Protein AF-A0A1X1VJQ9-F1 (afdb_monomer_lite)

pLDDT: mean 72.18, std 19.78, range [30.69, 93.94]

Sequence (74 aa):
MSSRAEITAKFAKAYVKASKANKGQILDQVVAVTGWSRDNARRRLRGRGRPPGVGRAIRLTASLAAHADVVATR

Organism: Mycobacterium gastri (NCBI:txid1777)

Foldseek 3Di:
DDDLVNLLLVLLQVCLPDDPVVVVVSLVVSCVVPVDDSVVSVVSSVVNNDDPDDDDDDPPPDDDPDPPDDDDDD

Secondary structure (DSSP, 8-state):
---HHHHHHHHHHHHHH--HHHHHHHHHHHHHHH---HHHHHHHHHHHHS-----------S--------SS--

Structure (mmCIF, N/CA/C/O backbone):
data_AF-A0A1X1VJQ9-F1
#
_entry.id   AF-A0A1X1VJQ9-F1
#
loop_
_atom_site.group_PDB
_atom_site.id
_atom_site.type_symbol
_atom_site.label_atom_id
_atom_site.label_alt_id
_atom_site.label_comp_id
_atom_site.label_asym_id
_atom_site.label_entity_id
_atom_site.label_seq_id
_atom_site.pdbx_PDB_ins_code
_atom_site.Cartn_x
_atom_site.Cartn_y
_atom_site.Cartn_z
_atom_site.occupancy
_atom_site.B_iso_or_equiv
_atom_site.auth_seq_id
_atom_site.auth_comp_id
_atom_site.auth_asym_id
_atom_site.auth_atom_id
_atom_site.pdbx_PDB_model_num
ATOM 1 N N . MET A 1 1 ? -10.152 -13.375 -11.465 1.00 54.69 1 MET A N 1
ATOM 2 C CA . MET A 1 1 ? -9.175 -13.172 -10.371 1.00 54.69 1 MET A CA 1
ATOM 3 C C . MET A 1 1 ? -8.404 -11.890 -10.650 1.00 54.69 1 MET A C 1
ATOM 5 O O . MET A 1 1 ? -7.804 -11.820 -11.713 1.00 54.69 1 MET A O 1
ATOM 9 N N . SER A 1 2 ? -8.421 -10.880 -9.771 1.00 64.50 2 SER A N 1
ATOM 10 C CA . SER A 1 2 ? -7.522 -9.726 -9.957 1.00 64.50 2 SER A CA 1
ATOM 11 C C . SER A 1 2 ? -6.089 -10.123 -9.641 1.00 64.50 2 SER A C 1
ATOM 13 O O . SER A 1 2 ? -5.815 -10.748 -8.614 1.00 64.50 2 SER A O 1
ATOM 15 N N . SER A 1 3 ? -5.164 -9.734 -10.511 1.00 83.31 3 SER A N 1
ATOM 16 C CA . SER A 1 3 ? -3.747 -9.977 -10.275 1.00 83.31 3 SER A CA 1
ATOM 17 C C . SER A 1 3 ? -3.247 -9.159 -9.073 1.00 83.31 3 SER A C 1
ATOM 19 O O . SER A 1 3 ? -3.696 -8.037 -8.810 1.00 83.31 3 SER A O 1
ATOM 21 N N . ARG A 1 4 ? -2.249 -9.674 -8.339 1.00 78.75 4 ARG A N 1
ATOM 22 C CA . ARG A 1 4 ? -1.577 -8.916 -7.257 1.00 78.75 4 ARG A CA 1
ATOM 23 C C . ARG A 1 4 ? -1.035 -7.562 -7.754 1.00 78.75 4 ARG A C 1
ATOM 25 O O . ARG A 1 4 ? -0.961 -6.592 -6.993 1.00 78.75 4 ARG A O 1
ATOM 32 N N . ALA A 1 5 ? -0.691 -7.478 -9.040 1.00 77.69 5 ALA A N 1
ATOM 33 C CA . ALA A 1 5 ? -0.267 -6.253 -9.707 1.00 77.69 5 ALA A CA 1
ATOM 34 C C . ALA A 1 5 ? -1.399 -5.218 -9.837 1.00 77.69 5 ALA A C 1
ATOM 36 O O . ALA A 1 5 ? -1.155 -4.034 -9.590 1.00 77.69 5 ALA A O 1
ATOM 37 N N . GLU A 1 6 ? -2.622 -5.634 -10.168 1.00 81.81 6 GLU A N 1
ATOM 38 C CA . GLU A 1 6 ? -3.798 -4.750 -10.201 1.00 81.81 6 GLU A CA 1
ATOM 39 C C . GLU A 1 6 ? -4.173 -4.246 -8.808 1.00 81.81 6 GLU A C 1
ATOM 41 O O . GLU A 1 6 ? -4.434 -3.055 -8.638 1.00 81.81 6 GLU A O 1
ATOM 46 N N . ILE A 1 7 ? -4.140 -5.124 -7.800 1.00 83.69 7 ILE A N 1
ATOM 47 C CA . ILE A 1 7 ? -4.395 -4.760 -6.397 1.00 83.69 7 ILE A CA 1
ATOM 48 C C . ILE A 1 7 ? -3.428 -3.648 -5.981 1.00 83.69 7 ILE A C 1
ATOM 50 O O . ILE A 1 7 ? -3.837 -2.569 -5.552 1.00 83.69 7 ILE A O 1
ATOM 54 N N . THR A 1 8 ? -2.133 -3.852 -6.219 1.00 84.44 8 THR A N 1
ATOM 55 C CA . THR A 1 8 ? -1.111 -2.854 -5.883 1.00 84.44 8 THR A CA 1
ATOM 56 C C . THR A 1 8 ? -1.299 -1.547 -6.670 1.00 84.44 8 THR A C 1
ATOM 58 O O . THR A 1 8 ? -1.083 -0.474 -6.115 1.00 84.44 8 THR A O 1
ATOM 61 N N . ALA A 1 9 ? -1.719 -1.599 -7.943 1.00 82.94 9 ALA A N 1
ATOM 62 C CA . ALA A 1 9 ? -1.982 -0.401 -8.754 1.00 82.94 9 ALA A CA 1
ATOM 63 C C . ALA A 1 9 ? -3.114 0.461 -8.174 1.00 82.94 9 ALA A C 1
ATOM 65 O O . ALA A 1 9 ? -2.969 1.682 -8.081 1.00 82.94 9 ALA A O 1
ATOM 66 N N . LYS A 1 10 ? -4.212 -0.176 -7.747 1.00 85.31 10 LYS A N 1
ATOM 67 C CA . LYS A 1 10 ? -5.365 0.502 -7.137 1.00 85.31 10 LYS A CA 1
ATOM 68 C C . LYS A 1 10 ? -4.977 1.182 -5.821 1.00 85.31 10 LYS A C 1
ATOM 70 O O . LYS A 1 10 ? -5.268 2.361 -5.625 1.00 85.31 10 LYS A O 1
ATOM 75 N N . PHE A 1 11 ? -4.244 0.476 -4.958 1.00 85.06 11 PHE A N 1
ATOM 76 C CA . PHE A 1 11 ? -3.843 0.999 -3.648 1.00 85.06 11 PHE A CA 1
ATOM 77 C C . PHE A 1 11 ? -2.678 2.001 -3.702 1.00 85.06 11 PHE A C 1
ATOM 79 O O . PHE A 1 11 ? -2.557 2.824 -2.797 1.00 85.06 11 PHE A O 1
ATOM 86 N N . ALA A 1 12 ? -1.842 1.999 -4.746 1.00 85.38 12 ALA A N 1
ATOM 87 C CA . ALA A 1 12 ? -0.677 2.888 -4.835 1.00 85.38 12 ALA A CA 1
ATOM 88 C C . ALA A 1 12 ? -1.057 4.379 -4.821 1.00 85.38 12 ALA A C 1
ATOM 90 O O . ALA A 1 12 ? -0.462 5.157 -4.075 1.00 85.38 12 ALA A O 1
ATOM 91 N N . LYS A 1 13 ? -2.081 4.785 -5.585 1.00 82.69 13 LYS A N 1
ATOM 92 C CA . LYS A 1 13 ? -2.539 6.189 -5.619 1.00 82.69 13 LYS A CA 1
ATOM 93 C C . LYS A 1 13 ? -3.089 6.641 -4.263 1.00 82.69 13 LYS A C 1
ATOM 95 O O . LYS A 1 13 ? -2.757 7.733 -3.802 1.00 82.69 13 LYS A O 1
ATOM 100 N N . ALA A 1 14 ? -3.882 5.787 -3.612 1.00 85.00 14 ALA A N 1
ATOM 101 C CA . ALA A 1 14 ? -4.405 6.040 -2.271 1.00 85.00 14 ALA A CA 1
ATOM 102 C C . ALA A 1 14 ? -3.269 6.131 -1.240 1.00 85.00 14 ALA A C 1
ATOM 104 O O . ALA A 1 14 ? -3.248 7.043 -0.421 1.00 85.00 14 ALA A O 1
ATOM 105 N N . TYR A 1 15 ? -2.275 5.245 -1.332 1.00 87.31 15 TYR A N 1
ATOM 106 C CA . TYR A 1 15 ? -1.136 5.207 -0.419 1.00 87.31 15 TYR A CA 1
ATOM 107 C C . TYR A 1 15 ? -0.263 6.466 -0.491 1.00 87.31 15 TYR A C 1
ATOM 109 O O . TYR A 1 15 ? 0.216 6.934 0.539 1.00 87.31 15 TYR A O 1
ATOM 117 N N . VAL A 1 16 ? -0.052 7.040 -1.679 1.00 83.94 16 VAL A N 1
ATOM 118 C CA . VAL A 1 16 ? 0.735 8.279 -1.835 1.00 83.94 16 VAL A CA 1
ATOM 119 C C . VAL A 1 16 ? 0.027 9.469 -1.194 1.00 83.94 16 VAL A C 1
ATOM 121 O O . VAL A 1 16 ? 0.660 10.220 -0.452 1.00 83.94 16 VAL A O 1
ATOM 124 N N . LYS A 1 17 ? -1.280 9.605 -1.449 1.00 84.38 17 LYS A N 1
ATOM 125 C CA . LYS A 1 17 ? -2.109 10.715 -0.954 1.00 84.38 17 LYS A CA 1
ATOM 126 C C . LYS A 1 17 ? -2.490 10.582 0.524 1.00 84.38 17 LYS A C 1
ATOM 128 O O . LYS A 1 17 ? -2.846 11.569 1.154 1.00 84.38 17 LYS A O 1
ATOM 133 N N . ALA A 1 18 ? -2.422 9.377 1.083 1.00 87.62 18 ALA A N 1
ATOM 134 C CA . ALA A 1 18 ? -2.828 9.103 2.453 1.00 87.62 18 ALA A CA 1
ATOM 135 C C . ALA A 1 18 ? -1.919 9.763 3.510 1.00 87.62 18 ALA A C 1
ATOM 137 O O . ALA A 1 18 ? -0.687 9.820 3.386 1.00 87.62 18 ALA A O 1
ATOM 138 N N . SER A 1 19 ? -2.542 10.186 4.612 1.00 87.00 19 SER A N 1
ATOM 139 C CA . SER A 1 19 ? -1.872 10.594 5.850 1.00 87.00 19 SER A CA 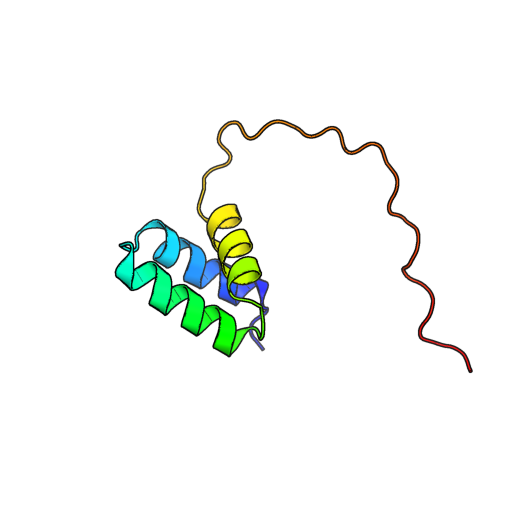1
ATOM 140 C C . SER A 1 19 ? -1.154 9.408 6.518 1.00 87.00 19 SER A C 1
ATOM 142 O O . SER A 1 19 ? -1.327 8.249 6.130 1.00 87.00 19 SER A O 1
ATOM 144 N N . LYS A 1 20 ? -0.323 9.670 7.536 1.00 86.19 20 LYS A N 1
ATOM 145 C CA . LYS A 1 20 ? 0.425 8.617 8.252 1.00 86.19 20 LYS A CA 1
ATOM 146 C C . LYS A 1 20 ? -0.500 7.547 8.856 1.00 86.19 20 LYS A C 1
ATOM 148 O O . LYS A 1 20 ? -0.161 6.370 8.780 1.00 86.19 20 LYS A O 1
ATOM 153 N N . ALA A 1 21 ? -1.661 7.948 9.380 1.00 86.19 21 ALA A N 1
ATOM 154 C CA . ALA A 1 21 ? -2.670 7.037 9.922 1.00 86.19 21 ALA A CA 1
ATOM 155 C C . ALA A 1 21 ? -3.301 6.165 8.819 1.00 86.19 21 ALA A C 1
ATOM 157 O O . ALA A 1 21 ? -3.270 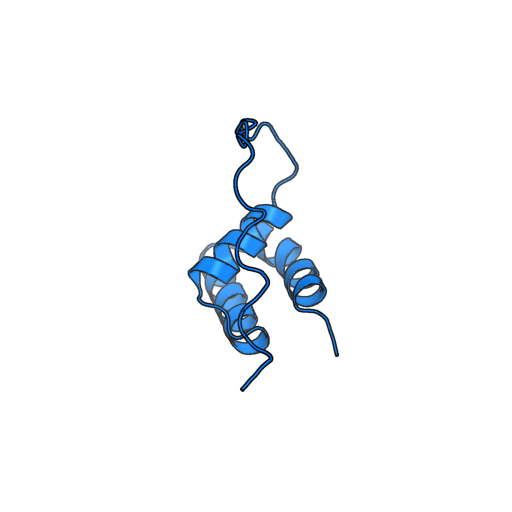4.937 8.894 1.00 86.19 21 ALA A O 1
ATOM 158 N N . ASN A 1 22 ? -3.753 6.788 7.728 1.00 87.88 22 ASN A N 1
ATOM 159 C CA . ASN A 1 22 ? -4.449 6.089 6.642 1.00 87.88 22 ASN A CA 1
ATOM 160 C C . ASN A 1 22 ? -3.511 5.154 5.856 1.00 87.88 22 ASN A C 1
ATOM 162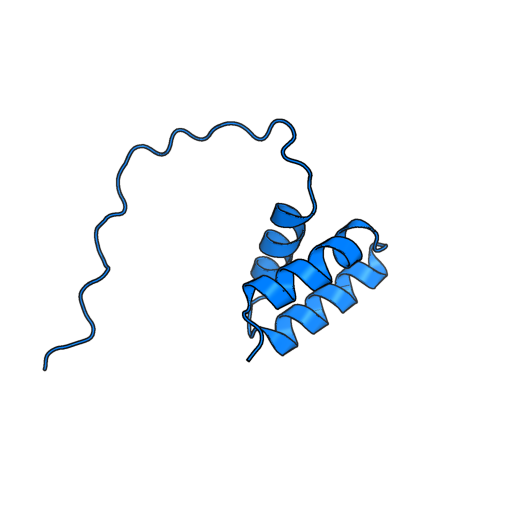 O O . ASN A 1 22 ? -3.930 4.122 5.335 1.00 87.88 22 ASN A O 1
ATOM 166 N N . LYS A 1 23 ? -2.208 5.464 5.813 1.00 90.56 23 LYS A N 1
ATOM 167 C CA . LYS A 1 23 ? -1.182 4.572 5.250 1.00 90.56 23 LYS A CA 1
ATOM 168 C C . LYS A 1 23 ? -1.104 3.232 5.979 1.00 90.56 23 LYS A C 1
ATOM 170 O O . LYS A 1 23 ? -0.789 2.239 5.332 1.00 90.56 23 LYS A O 1
ATOM 175 N N . GLY A 1 24 ? -1.370 3.199 7.287 1.00 93.12 24 GLY A N 1
ATOM 176 C CA . GLY A 1 24 ? -1.430 1.960 8.063 1.00 93.12 24 GLY A CA 1
ATOM 177 C C . GLY A 1 24 ? -2.553 1.055 7.567 1.00 93.12 24 GLY A C 1
ATOM 178 O O . GLY A 1 24 ? -2.280 -0.048 7.109 1.00 93.12 24 GLY A O 1
ATOM 179 N N . GLN A 1 25 ? -3.774 1.586 7.521 1.00 93.31 25 GLN A N 1
ATOM 180 C CA . GLN A 1 25 ? -4.965 0.854 7.075 1.00 93.31 25 GLN A CA 1
ATOM 181 C C . GLN A 1 25 ? -4.840 0.328 5.638 1.00 93.31 25 GLN A C 1
ATOM 183 O O . GLN A 1 25 ? -5.210 -0.806 5.346 1.00 93.31 25 GLN A O 1
ATOM 188 N N . ILE A 1 26 ? -4.251 1.118 4.733 1.00 91.31 26 ILE A N 1
ATOM 189 C CA . ILE A 1 26 ? -3.992 0.674 3.355 1.00 91.31 26 ILE A CA 1
ATOM 190 C C . ILE A 1 26 ? -3.008 -0.506 3.327 1.00 91.31 26 ILE A C 1
ATOM 192 O O . ILE A 1 26 ? -3.167 -1.417 2.515 1.00 91.31 26 ILE A O 1
ATOM 196 N N . LEU A 1 27 ? -1.994 -0.514 4.199 1.00 92.06 27 LEU A N 1
ATOM 197 C CA . LEU A 1 27 ? -1.064 -1.641 4.297 1.00 92.06 27 LEU A CA 1
ATOM 198 C C . LEU A 1 27 ? -1.754 -2.887 4.846 1.00 92.06 27 LEU A C 1
ATOM 200 O O . LEU A 1 27 ? -1.534 -3.961 4.295 1.00 92.06 27 LEU A O 1
ATOM 204 N N . ASP A 1 28 ? -2.600 -2.743 5.866 1.00 93.12 28 ASP A N 1
ATOM 205 C CA . ASP A 1 28 ? -3.383 -3.847 6.434 1.00 93.12 28 ASP A CA 1
ATOM 206 C C . ASP A 1 28 ? -4.274 -4.507 5.375 1.00 93.12 28 ASP A C 1
ATOM 208 O O . ASP A 1 28 ? -4.235 -5.725 5.195 1.00 93.12 28 ASP A O 1
ATOM 212 N N . GLN A 1 29 ? -4.979 -3.701 4.579 1.00 91.12 29 GLN A N 1
ATOM 213 C CA . GLN A 1 29 ? -5.832 -4.211 3.509 1.00 91.12 29 GLN A CA 1
ATOM 214 C C . GLN A 1 29 ? -5.033 -4.935 2.416 1.00 91.12 29 GLN A C 1
ATOM 216 O O . GLN A 1 29 ? -5.442 -5.989 1.928 1.00 91.12 29 GLN A O 1
ATOM 221 N N . VAL A 1 30 ? -3.874 -4.396 2.021 1.00 89.62 30 VAL A N 1
ATOM 222 C CA . VAL A 1 30 ? -3.016 -5.040 1.015 1.00 89.62 30 VAL A CA 1
ATOM 223 C C . VAL A 1 30 ? -2.445 -6.353 1.543 1.00 89.62 30 VAL A C 1
ATOM 225 O O . VAL A 1 30 ? -2.406 -7.328 0.795 1.00 89.62 30 VAL A O 1
ATOM 228 N N . VAL A 1 31 ? -2.037 -6.409 2.812 1.00 93.94 31 VAL A N 1
ATOM 229 C CA . VAL A 1 31 ? -1.565 -7.638 3.467 1.00 93.94 31 VAL A CA 1
ATOM 230 C C . VAL A 1 31 ? -2.664 -8.699 3.463 1.00 93.94 31 VAL A C 1
ATOM 232 O O . VAL A 1 31 ? -2.424 -9.799 2.971 1.00 93.94 31 VAL A O 1
ATOM 235 N N . ALA A 1 32 ? -3.877 -8.347 3.897 1.00 91.31 32 ALA A N 1
ATOM 236 C CA . ALA A 1 32 ? -5.012 -9.266 3.946 1.00 91.31 32 ALA A CA 1
ATOM 237 C C . ALA A 1 32 ? -5.382 -9.837 2.564 1.00 91.31 32 ALA A C 1
ATOM 239 O O . ALA A 1 32 ? -5.641 -11.028 2.434 1.00 91.31 32 ALA A O 1
ATOM 240 N N . VAL A 1 33 ? -5.363 -9.009 1.513 1.00 88.06 33 VAL A N 1
ATOM 241 C CA . VAL A 1 33 ? -5.775 -9.427 0.159 1.00 88.06 33 VAL A CA 1
ATOM 242 C C . VAL A 1 33 ? -4.664 -10.172 -0.594 1.00 88.06 33 VAL A C 1
ATOM 244 O O . VAL A 1 33 ? -4.944 -11.030 -1.428 1.00 88.06 33 VAL A O 1
ATOM 247 N N . THR A 1 34 ? -3.390 -9.844 -0.353 1.00 86.69 34 THR A N 1
ATOM 248 C CA . THR A 1 34 ? -2.263 -10.413 -1.124 1.00 86.69 34 THR A CA 1
ATOM 249 C C . THR A 1 34 ? -1.520 -11.541 -0.413 1.00 86.69 34 THR A C 1
ATOM 251 O O . THR A 1 34 ? -0.815 -12.303 -1.092 1.00 86.69 34 THR A O 1
ATOM 254 N N . GLY A 1 35 ? -1.659 -11.634 0.914 1.00 90.69 35 GLY A N 1
ATOM 255 C CA . GLY A 1 35 ? -0.896 -12.527 1.789 1.00 90.69 35 GLY A CA 1
ATOM 256 C C . GLY A 1 35 ? 0.562 -12.099 1.997 1.00 90.69 35 GLY A C 1
ATOM 257 O O . GLY A 1 35 ? 1.399 -12.913 2.373 1.00 90.69 35 GLY A O 1
ATOM 258 N N . TRP A 1 36 ? 0.923 -10.853 1.679 1.00 91.62 36 TRP A N 1
ATOM 259 C CA . TRP A 1 36 ? 2.297 -10.364 1.828 1.00 91.62 36 TRP A CA 1
ATOM 260 C C . TRP A 1 36 ? 2.627 -9.929 3.251 1.00 91.62 36 TRP A C 1
ATOM 262 O O . TRP A 1 36 ? 1.755 -9.528 4.009 1.00 91.62 36 TRP A O 1
ATOM 272 N N . SER A 1 37 ? 3.922 -9.875 3.575 1.00 92.25 37 SER A N 1
ATOM 273 C CA . SER A 1 37 ? 4.372 -9.137 4.755 1.00 92.25 37 SER A CA 1
ATOM 274 C C . SER A 1 37 ? 4.156 -7.630 4.579 1.00 92.25 37 SER A C 1
ATOM 276 O O . SER A 1 37 ? 4.250 -7.084 3.469 1.00 92.25 37 SER A O 1
ATOM 278 N N . ARG A 1 38 ? 3.917 -6.929 5.694 1.00 90.62 38 ARG A N 1
ATOM 279 C CA . ARG A 1 38 ? 3.684 -5.474 5.723 1.00 90.62 38 ARG A CA 1
ATOM 280 C C . ARG A 1 38 ? 4.810 -4.689 5.041 1.00 90.62 38 ARG A C 1
ATOM 282 O O . ARG A 1 38 ? 4.556 -3.733 4.308 1.00 90.62 38 ARG A O 1
ATOM 289 N N . ASP A 1 39 ? 6.054 -5.127 5.218 1.00 89.00 39 ASP A N 1
ATOM 290 C CA . ASP A 1 39 ? 7.231 -4.510 4.598 1.00 89.00 39 ASP A CA 1
ATOM 291 C C . ASP A 1 39 ? 7.291 -4.691 3.090 1.00 89.00 39 ASP A C 1
ATOM 293 O O . ASP A 1 39 ? 7.734 -3.799 2.358 1.00 89.00 39 ASP A O 1
ATOM 297 N N . ASN A 1 40 ? 6.828 -5.839 2.611 1.00 87.88 40 ASN A N 1
ATOM 298 C CA . ASN A 1 40 ? 6.746 -6.102 1.191 1.00 87.88 40 ASN A CA 1
ATOM 299 C C . ASN A 1 40 ? 5.652 -5.236 0.540 1.00 87.88 40 ASN A C 1
ATOM 301 O O . ASN A 1 40 ? 5.918 -4.536 -0.442 1.00 87.88 40 ASN A O 1
ATOM 305 N N . ALA A 1 41 ? 4.470 -5.173 1.161 1.00 91.12 41 ALA A N 1
ATOM 306 C CA . ALA A 1 41 ? 3.393 -4.275 0.746 1.00 91.12 41 ALA A CA 1
ATOM 307 C C . ALA A 1 41 ? 3.870 -2.811 0.689 1.00 91.12 41 ALA A C 1
ATOM 309 O O . ALA A 1 41 ? 3.681 -2.123 -0.316 1.00 91.12 41 ALA A O 1
ATOM 310 N N . ARG A 1 42 ? 4.593 -2.354 1.717 1.00 89.75 42 ARG A N 1
ATOM 311 C CA . ARG A 1 42 ? 5.152 -0.998 1.785 1.00 89.75 42 ARG A CA 1
ATOM 312 C C . ARG A 1 42 ? 6.120 -0.692 0.645 1.00 89.75 42 ARG A C 1
ATOM 314 O O . ARG A 1 42 ? 5.978 0.355 0.013 1.00 89.75 42 ARG A O 1
ATOM 321 N N . ARG A 1 43 ? 7.082 -1.579 0.358 1.00 87.44 43 ARG A N 1
ATOM 322 C CA . ARG A 1 43 ? 8.041 -1.393 -0.751 1.00 87.44 43 ARG A CA 1
ATOM 323 C C . ARG A 1 43 ? 7.330 -1.286 -2.098 1.00 87.44 43 ARG A C 1
ATOM 325 O O . ARG A 1 43 ? 7.635 -0.390 -2.882 1.00 87.44 43 ARG A O 1
ATOM 332 N N . ARG A 1 44 ? 6.341 -2.146 -2.337 1.00 87.25 44 ARG A N 1
ATOM 333 C CA . ARG A 1 44 ? 5.598 -2.189 -3.604 1.00 87.25 44 ARG A CA 1
ATOM 334 C C . ARG A 1 44 ? 4.689 -0.977 -3.814 1.00 87.25 44 ARG A C 1
ATOM 336 O O . ARG A 1 44 ? 4.637 -0.452 -4.924 1.00 87.25 44 ARG A O 1
ATOM 343 N N . LEU A 1 45 ? 4.041 -0.480 -2.759 1.00 86.38 45 LEU A N 1
ATOM 344 C CA . LEU A 1 45 ? 3.237 0.746 -2.830 1.00 86.38 45 LEU A CA 1
ATOM 345 C C . LEU A 1 45 ? 4.109 2.004 -2.982 1.00 86.38 45 LEU A C 1
ATOM 347 O O . LEU A 1 45 ? 3.783 2.883 -3.778 1.00 86.38 45 LEU A O 1
ATOM 351 N N . ARG A 1 46 ? 5.248 2.078 -2.276 1.00 83.56 46 ARG A N 1
ATOM 352 C CA . ARG A 1 46 ? 6.227 3.176 -2.406 1.00 83.56 46 ARG A CA 1
ATOM 353 C C . ARG A 1 46 ? 6.828 3.251 -3.813 1.00 83.56 46 ARG A C 1
ATOM 355 O O . ARG A 1 46 ? 6.907 4.344 -4.363 1.00 83.56 46 ARG A O 1
ATOM 362 N N . GLY A 1 47 ? 7.229 2.112 -4.383 1.00 74.31 47 GLY A N 1
ATOM 363 C CA . GLY A 1 47 ? 7.887 2.046 -5.692 1.00 74.31 47 GLY A CA 1
ATOM 364 C C . GLY A 1 47 ? 6.983 2.419 -6.870 1.00 74.31 47 GLY A C 1
ATOM 365 O O . GLY A 1 47 ? 7.462 2.985 -7.841 1.00 74.31 47 GLY A O 1
ATOM 366 N N . ARG A 1 48 ? 5.671 2.157 -6.776 1.00 71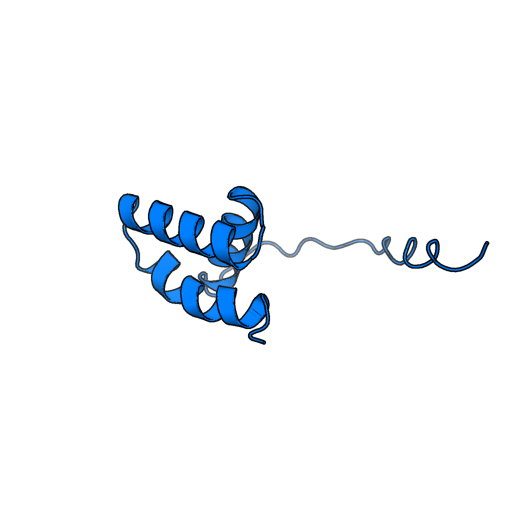.12 48 ARG A N 1
ATOM 367 C CA . ARG A 1 48 ? 4.687 2.531 -7.813 1.00 71.12 48 ARG A CA 1
ATOM 368 C C . ARG A 1 48 ? 4.124 3.942 -7.670 1.00 71.12 48 ARG A C 1
ATOM 370 O O . ARG A 1 48 ? 3.581 4.480 -8.626 1.00 71.12 48 ARG A O 1
ATOM 377 N N . GLY A 1 49 ? 4.186 4.507 -6.468 1.00 61.59 49 GLY A N 1
ATOM 378 C CA . GLY A 1 49 ? 3.600 5.806 -6.157 1.00 61.59 49 GLY A CA 1
ATOM 379 C C . GLY A 1 49 ? 4.516 7.007 -6.398 1.00 61.59 49 GLY A C 1
ATOM 380 O O . GLY A 1 49 ? 4.044 8.142 -6.403 1.00 61.59 49 GLY A O 1
ATOM 381 N N . ARG A 1 50 ? 5.822 6.780 -6.567 1.00 62.00 50 ARG A N 1
ATOM 382 C CA . ARG A 1 50 ? 6.796 7.842 -6.822 1.00 62.00 50 ARG A CA 1
ATOM 383 C C . ARG A 1 50 ? 7.027 7.958 -8.335 1.00 62.00 50 ARG A C 1
ATOM 385 O O . ARG A 1 50 ? 7.333 6.935 -8.944 1.00 62.00 50 ARG A O 1
ATOM 392 N N . PRO A 1 51 ? 6.898 9.152 -8.949 1.00 56.22 51 PRO A N 1
ATOM 393 C CA . PRO A 1 51 ? 7.365 9.345 -10.320 1.00 56.22 51 PRO A CA 1
ATOM 394 C C . PRO A 1 51 ? 8.852 8.962 -10.398 1.00 56.22 51 PRO A C 1
ATOM 396 O O . PRO A 1 51 ? 9.555 9.143 -9.396 1.00 56.22 51 PRO A O 1
ATOM 399 N N . PRO A 1 52 ? 9.342 8.419 -11.528 1.00 54.31 52 PRO A N 1
ATOM 400 C CA . PRO A 1 52 ? 10.754 8.094 -11.706 1.00 54.31 52 PRO A CA 1
ATOM 401 C C . PRO A 1 52 ? 11.585 9.385 -11.670 1.00 54.31 52 PRO A C 1
ATOM 403 O O . PRO A 1 52 ? 11.877 10.000 -12.685 1.00 54.31 52 PRO A O 1
ATOM 406 N N . GLY A 1 53 ? 11.921 9.831 -10.464 1.00 56.06 53 GLY A N 1
ATOM 407 C CA . GLY A 1 53 ? 12.793 10.959 -10.191 1.00 56.06 53 GLY A CA 1
ATOM 408 C C . GLY A 1 53 ? 14.075 10.431 -9.572 1.00 56.06 53 GLY A C 1
ATOM 409 O O . GLY A 1 53 ? 14.048 9.986 -8.425 1.00 56.06 53 GLY A O 1
ATOM 410 N N . VAL A 1 54 ? 15.153 10.453 -10.362 1.00 55.03 54 VAL A N 1
ATOM 411 C CA . VAL A 1 54 ? 16.571 10.344 -9.963 1.00 55.03 54 VAL A CA 1
ATOM 412 C C . VAL A 1 54 ? 16.811 9.339 -8.824 1.00 55.03 54 VAL A C 1
ATOM 414 O O . VAL A 1 54 ? 17.243 9.669 -7.724 1.00 55.03 54 VAL A O 1
ATOM 417 N N . GLY A 1 55 ? 16.496 8.071 -9.082 1.00 50.62 55 GLY A N 1
ATOM 418 C CA . GLY A 1 55 ? 16.921 6.949 -8.252 1.00 50.62 55 GLY A CA 1
ATOM 419 C C . GLY A 1 55 ? 18.091 6.258 -8.934 1.00 50.62 55 GLY A C 1
ATOM 420 O O . GLY A 1 55 ? 17.874 5.532 -9.895 1.00 50.62 55 GLY A O 1
ATOM 421 N N . ARG A 1 56 ? 19.310 6.553 -8.464 1.00 52.81 56 ARG A N 1
ATOM 422 C CA . ARG A 1 56 ? 20.612 5.954 -8.813 1.00 52.81 56 ARG A CA 1
ATOM 423 C C . ARG A 1 56 ? 20.503 4.635 -9.594 1.00 52.81 56 ARG A C 1
ATOM 425 O O . ARG A 1 56 ? 20.074 3.626 -9.039 1.00 52.81 56 ARG A O 1
ATOM 432 N N . ALA A 1 57 ? 20.954 4.646 -10.850 1.00 50.00 57 ALA A N 1
ATOM 433 C CA . ALA A 1 57 ? 21.179 3.434 -11.626 1.00 50.00 57 ALA A CA 1
ATOM 434 C C . ALA A 1 57 ? 22.158 2.533 -10.860 1.00 50.00 57 ALA A C 1
ATOM 436 O O . ALA A 1 57 ? 23.355 2.811 -10.786 1.00 50.00 57 ALA A O 1
ATOM 437 N N . ILE A 1 58 ? 21.647 1.472 -10.240 1.00 54.41 58 ILE A N 1
ATOM 438 C CA . ILE A 1 58 ? 22.491 0.374 -9.787 1.00 54.41 58 ILE A CA 1
ATOM 439 C C . ILE A 1 58 ? 22.865 -0.427 -11.032 1.00 54.41 58 ILE A C 1
ATOM 441 O O . ILE A 1 58 ? 22.006 -1.000 -11.699 1.00 54.41 58 ILE A O 1
ATOM 445 N N . ARG A 1 59 ? 24.154 -0.430 -11.382 1.00 43.06 59 ARG A N 1
ATOM 446 C CA . ARG A 1 59 ? 24.705 -1.369 -12.359 1.00 43.06 59 ARG A CA 1
ATOM 447 C C . ARG A 1 59 ? 24.534 -2.767 -11.767 1.00 43.06 59 ARG A C 1
ATOM 449 O O . ARG A 1 59 ? 25.317 -3.170 -10.914 1.00 43.06 59 ARG A O 1
ATOM 456 N N . LEU A 1 60 ? 23.488 -3.478 -12.178 1.00 47.88 60 LEU A N 1
ATOM 457 C CA . LEU A 1 60 ? 23.375 -4.910 -11.935 1.00 47.88 60 LEU A CA 1
ATOM 458 C C . LEU A 1 60 ? 24.440 -5.578 -12.806 1.00 47.88 60 LEU A C 1
ATOM 460 O O . LEU A 1 60 ? 24.263 -5.724 -14.013 1.00 47.88 60 LEU A O 1
ATOM 464 N N . THR A 1 61 ? 25.584 -5.919 -12.217 1.00 42.28 61 THR A N 1
ATOM 465 C CA . THR A 1 61 ? 26.479 -6.906 -12.821 1.00 42.28 61 THR A CA 1
ATOM 466 C C . THR A 1 61 ? 25.702 -8.213 -12.903 1.00 42.28 61 THR A C 1
ATOM 468 O O . THR A 1 61 ? 25.178 -8.688 -11.895 1.00 42.28 61 THR A O 1
ATOM 471 N N . ALA A 1 62 ? 25.561 -8.734 -14.118 1.00 47.59 62 ALA A N 1
ATOM 472 C CA . ALA A 1 62 ? 24.818 -9.944 -14.416 1.00 47.59 62 ALA A CA 1
ATOM 473 C C . ALA A 1 62 ? 25.291 -11.116 -13.542 1.00 47.59 62 ALA A C 1
ATOM 475 O O . ALA A 1 62 ? 26.413 -11.580 -13.697 1.00 47.59 62 ALA A O 1
ATOM 476 N N . SER A 1 63 ? 24.433 -11.586 -12.636 1.00 44.28 63 SER A N 1
ATOM 477 C CA . SER A 1 63 ? 24.451 -12.962 -12.131 1.00 44.28 63 SER A CA 1
ATOM 478 C C . SER A 1 63 ? 23.167 -13.232 -11.343 1.0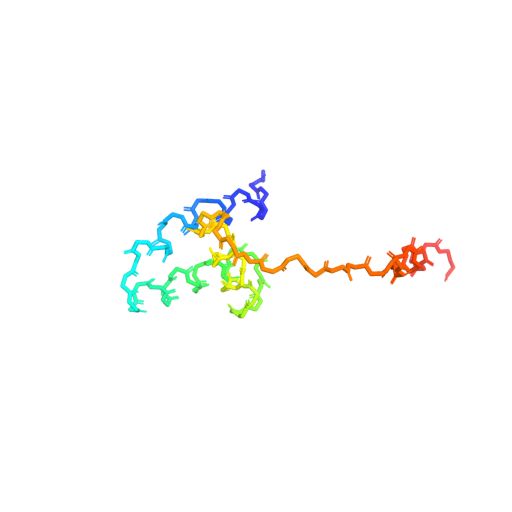0 44.28 63 SER A C 1
ATOM 480 O O . SER A 1 63 ? 23.127 -13.077 -10.126 1.00 44.28 63 SER A O 1
ATOM 482 N N . LEU A 1 64 ? 22.078 -13.555 -12.047 1.00 42.41 64 LEU A N 1
ATOM 483 C CA . LEU A 1 64 ? 20.965 -14.325 -11.476 1.00 42.41 64 LEU A CA 1
ATOM 484 C C . LEU A 1 64 ? 20.117 -14.946 -12.600 1.00 42.41 64 LEU A C 1
ATOM 486 O O . LEU A 1 64 ? 18.951 -14.616 -12.787 1.00 42.41 64 LEU A O 1
ATOM 490 N N . ALA A 1 65 ? 20.747 -15.822 -13.381 1.00 38.94 65 ALA A N 1
ATOM 491 C CA . ALA A 1 65 ? 20.074 -16.736 -14.307 1.00 38.94 65 ALA A CA 1
ATOM 492 C C . ALA A 1 65 ? 20.253 -18.206 -13.874 1.00 38.94 65 ALA A C 1
ATOM 494 O O . ALA A 1 65 ? 20.220 -19.107 -14.701 1.00 38.94 65 ALA A O 1
ATOM 495 N N . ALA A 1 66 ? 20.453 -18.460 -12.579 1.00 44.12 66 ALA A N 1
ATOM 496 C CA . ALA A 1 66 ? 20.541 -19.807 -12.028 1.00 44.12 66 ALA A CA 1
ATOM 497 C C . ALA A 1 66 ? 19.581 -19.932 -10.839 1.00 44.12 66 ALA A C 1
ATOM 499 O O . ALA A 1 66 ? 19.511 -19.025 -10.013 1.00 44.12 66 ALA A O 1
ATOM 500 N N . HIS A 1 67 ? 18.873 -21.061 -10.776 1.00 30.69 67 HIS A N 1
ATOM 501 C CA . HIS A 1 67 ? 17.833 -21.457 -9.810 1.00 30.69 67 HIS A CA 1
ATOM 502 C C . HIS A 1 67 ? 16.379 -21.207 -10.227 1.00 30.69 67 HIS A C 1
ATOM 504 O O . HIS A 1 67 ? 15.533 -20.853 -9.409 1.00 30.69 67 HIS A O 1
ATOM 510 N N . ALA A 1 68 ? 16.068 -21.492 -11.489 1.00 37.88 68 ALA A N 1
ATOM 511 C CA . ALA A 1 68 ? 14.715 -21.846 -11.904 1.00 37.88 68 ALA A CA 1
ATOM 512 C C . ALA A 1 68 ? 14.701 -23.268 -12.485 1.00 37.88 68 ALA A C 1
ATOM 514 O O . ALA A 1 68 ? 14.297 -23.433 -13.617 1.00 37.88 68 ALA A O 1
ATOM 515 N N . ASP A 1 69 ? 15.185 -24.267 -11.738 1.00 43.38 69 ASP A N 1
ATOM 516 C CA . ASP A 1 69 ? 15.040 -25.695 -12.077 1.00 43.38 69 ASP A CA 1
ATOM 517 C C . ASP A 1 69 ? 15.432 -26.559 -10.866 1.00 43.38 69 ASP A C 1
ATOM 519 O O . ASP A 1 69 ? 16.578 -26.964 -10.783 1.00 43.38 69 ASP A O 1
ATOM 523 N N . VAL A 1 70 ? 14.535 -26.782 -9.894 1.00 47.94 70 VAL A N 1
ATOM 524 C CA . VAL A 1 70 ? 14.450 -28.014 -9.060 1.00 47.94 70 VAL A CA 1
ATOM 525 C C . VAL A 1 70 ? 13.101 -27.983 -8.320 1.00 47.94 70 VAL A C 1
ATOM 527 O O . VAL A 1 70 ? 13.064 -27.693 -7.134 1.00 47.94 70 VAL A O 1
ATOM 530 N N . VAL A 1 71 ? 11.978 -28.227 -9.002 1.00 44.25 71 VAL A N 1
ATOM 531 C CA . VAL A 1 71 ? 10.784 -28.903 -8.434 1.00 44.25 71 VAL A CA 1
ATOM 532 C C . VAL A 1 71 ? 10.009 -29.482 -9.621 1.00 44.25 71 VAL A C 1
ATOM 534 O O . VAL A 1 71 ? 9.012 -28.913 -10.048 1.00 44.25 71 VAL A O 1
ATOM 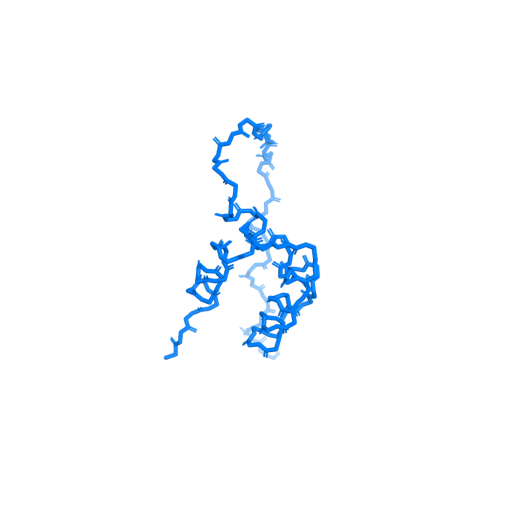537 N N . ALA A 1 72 ? 10.524 -30.561 -10.213 1.00 41.19 72 ALA A N 1
ATOM 538 C CA . ALA A 1 72 ? 9.766 -31.511 -11.039 1.00 41.19 72 ALA A CA 1
ATOM 539 C C . ALA A 1 72 ? 10.703 -32.613 -11.559 1.00 41.19 72 ALA A C 1
ATOM 541 O O . ALA A 1 72 ? 11.135 -32.562 -12.706 1.00 41.19 72 ALA A O 1
ATOM 542 N N . THR A 1 73 ? 11.043 -33.593 -10.715 1.00 40.03 73 THR A N 1
ATOM 543 C CA . THR A 1 73 ? 11.302 -34.998 -11.099 1.00 40.03 73 THR A CA 1
ATOM 544 C C . THR A 1 73 ? 11.803 -35.768 -9.878 1.00 40.03 73 THR A C 1
ATOM 546 O O . THR A 1 73 ? 12.897 -35.492 -9.395 1.00 40.03 73 THR A O 1
ATOM 549 N N . ARG A 1 74 ? 10.995 -36.769 -9.498 1.00 39.44 74 ARG A N 1
ATOM 550 C CA . ARG A 1 74 ? 11.202 -37.855 -8.519 1.00 39.44 74 ARG A CA 1
ATOM 551 C C . ARG A 1 74 ? 11.048 -37.509 -7.043 1.00 39.44 74 ARG A C 1
ATOM 553 O O . ARG A 1 74 ? 11.850 -36.721 -6.509 1.00 39.44 74 ARG A O 1
#

Radius of gyration: 16.29 Å; chains: 1; bounding box: 36×49×24 Å